Protein AF-A0A8T1FY80-F1 (afdb_monomer)

InterPro domains:
  IPR008278 4'-phosphopantetheinyl transferase domain [PF01648] (1-62)
  IPR037143 4'-phosphopantetheinyl transferase domain superfamily [G3DSA:3.90.470.20] (1-78)
  IPR037143 4'-phosphopantetheinyl transferase domain superfamily [SSF56214] (1-60)

Organism: NCBI:txid29920

Foldseek 3Di:
DVVVLVVLLVVLCVLCVPDDNLDPDDPPDSPQWDWDADPVRDIDIGGDDSSVVSSVVSVVPVPDDPDDDDDDDDDDDDD

Solvent-accessible surface area (backbone atoms only — not comparable to full-atom values): 5366 Å² total; per-residue (Å²): 115,66,69,61,56,54,50,51,53,48,53,53,48,67,63,35,79,85,58,72,85,87,63,93,54,101,78,56,80,67,74,48,57,42,78,47,73,43,98,86,70,50,79,44,74,48,65,35,75,66,64,37,53,50,47,53,63,34,62,66,63,71,78,72,78,82,83,82,78,82,89,74,93,83,79,92,85,85,135

Sequence (79 aa):
RWAAKEAVIKAISSSAPTEPNLWKGAGAPLREIEIFMTASGAPSVLLSGYPLQVQWLTSSKTMSLSRPLASIPTSNDKT

Mean predicted aligned error: 12.08 Å

Secondary structure (DSSP, 8-stat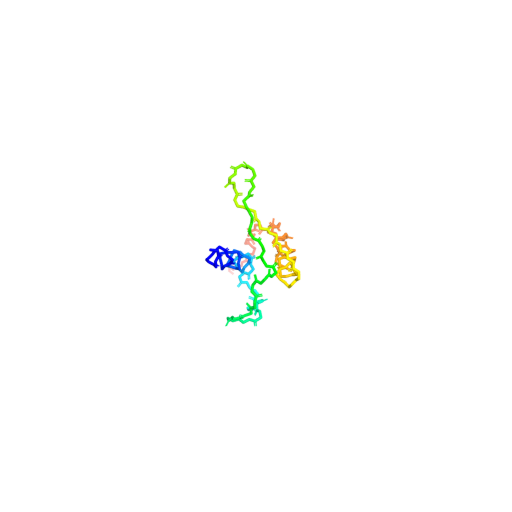e):
-HHHHHHHHHHHHHT-TTS---SS-TT--GGGEEEEE-TTS-EEEEE-HHHHHHHHHHHTTSS----------------

Structure (mmCIF, N/CA/C/O backbone):
data_AF-A0A8T1FY80-F1
#
_entry.id   AF-A0A8T1FY80-F1
#
loop_
_atom_site.group_PDB
_atom_site.id
_atom_site.type_symbol
_atom_site.label_atom_id
_atom_site.label_alt_id
_atom_site.label_comp_id
_atom_site.label_asym_id
_atom_site.label_entity_id
_atom_site.label_seq_id
_atom_site.pdbx_PDB_ins_code
_atom_site.Cartn_x
_atom_site.Cartn_y
_atom_site.Cartn_z
_atom_site.occupancy
_atom_site.B_iso_or_equiv
_atom_site.auth_seq_id
_atom_site.auth_comp_id
_atom_site.auth_asym_id
_atom_site.auth_atom_id
_atom_site.pdbx_PDB_model_num
ATOM 1 N N . ARG A 1 1 ? 12.957 -0.476 -2.424 1.00 69.62 1 ARG A N 1
ATOM 2 C CA . ARG A 1 1 ? 11.741 -1.320 -2.250 1.00 69.62 1 ARG A CA 1
ATOM 3 C C . ARG A 1 1 ? 10.912 -0.923 -1.022 1.00 69.62 1 ARG A C 1
ATOM 5 O O . ARG A 1 1 ? 9.704 -0.838 -1.162 1.00 69.62 1 ARG A O 1
ATOM 12 N N . TRP A 1 2 ? 11.526 -0.641 0.138 1.00 81.56 2 TRP A N 1
ATOM 13 C CA . TRP A 1 2 ? 10.820 -0.226 1.367 1.00 81.56 2 TRP A CA 1
ATOM 14 C C . TRP A 1 2 ? 9.932 1.019 1.191 1.00 81.56 2 TRP A C 1
ATOM 16 O O . TRP A 1 2 ? 8.735 0.951 1.431 1.00 81.56 2 TRP A O 1
ATOM 26 N N . ALA A 1 3 ? 10.486 2.110 0.647 1.00 85.31 3 ALA A N 1
ATOM 27 C CA . ALA A 1 3 ? 9.754 3.365 0.433 1.00 85.31 3 ALA A CA 1
ATOM 28 C C . ALA A 1 3 ? 8.471 3.209 -0.404 1.00 85.31 3 ALA A C 1
ATOM 30 O O . ALA A 1 3 ? 7.474 3.873 -0.152 1.00 85.31 3 ALA A O 1
ATOM 31 N N . ALA A 1 4 ? 8.475 2.300 -1.381 1.00 85.19 4 ALA A N 1
ATOM 32 C CA . ALA A 1 4 ? 7.310 2.067 -2.221 1.00 85.19 4 ALA A CA 1
ATOM 33 C C . ALA A 1 4 ? 6.176 1.368 -1.447 1.00 85.19 4 ALA A C 1
ATOM 35 O O . ALA A 1 4 ? 5.010 1.669 -1.676 1.00 85.19 4 ALA A O 1
ATOM 36 N N . LYS A 1 5 ? 6.498 0.497 -0.480 1.00 87.62 5 LYS A N 1
ATOM 37 C CA . LYS A 1 5 ? 5.486 -0.115 0.396 1.00 87.62 5 LYS A CA 1
ATOM 38 C C . LYS A 1 5 ? 4.890 0.913 1.361 1.00 87.62 5 LYS A C 1
ATOM 40 O O . LYS A 1 5 ? 3.676 0.972 1.507 1.00 87.62 5 LYS A O 1
ATOM 45 N N . GLU A 1 6 ? 5.727 1.779 1.929 1.00 86.81 6 GLU A N 1
ATOM 46 C CA . GLU A 1 6 ? 5.276 2.899 2.771 1.00 86.81 6 GLU A CA 1
ATOM 47 C C . GLU A 1 6 ? 4.356 3.868 2.009 1.00 86.81 6 GLU A C 1
ATOM 49 O O . GLU A 1 6 ? 3.369 4.363 2.554 1.00 86.81 6 GLU A O 1
ATOM 54 N N . ALA A 1 7 ? 4.637 4.119 0.726 1.00 87.25 7 ALA A N 1
ATOM 55 C CA . ALA A 1 7 ? 3.781 4.950 -0.118 1.00 87.25 7 ALA A CA 1
ATOM 56 C C . ALA A 1 7 ? 2.384 4.335 -0.321 1.00 87.25 7 ALA A C 1
ATOM 58 O O . ALA A 1 7 ? 1.391 5.058 -0.272 1.00 87.25 7 ALA A O 1
ATOM 59 N N . VAL A 1 8 ? 2.293 3.010 -0.483 1.00 85.94 8 VAL A N 1
ATOM 60 C CA . VAL A 1 8 ? 1.011 2.287 -0.585 1.00 85.94 8 VAL A CA 1
ATOM 61 C C . VAL A 1 8 ? 0.208 2.408 0.707 1.00 85.94 8 VAL A C 1
ATOM 63 O O . VAL A 1 8 ? -0.971 2.756 0.664 1.00 85.94 8 VAL A O 1
ATOM 66 N N . ILE A 1 9 ? 0.854 2.189 1.855 1.00 86.38 9 ILE A N 1
ATOM 67 C CA . ILE A 1 9 ? 0.242 2.357 3.182 1.00 86.38 9 ILE A CA 1
ATOM 68 C C . ILE A 1 9 ? -0.345 3.761 3.315 1.00 86.38 9 ILE A C 1
ATOM 70 O O . ILE A 1 9 ? -1.507 3.927 3.683 1.00 86.38 9 ILE A O 1
ATOM 74 N N . LYS A 1 10 ? 0.439 4.779 2.951 1.00 85.19 10 LYS A N 1
ATOM 75 C CA . LYS A 1 10 ? 0.019 6.179 3.017 1.00 85.19 10 LYS A CA 1
ATOM 76 C C . LYS A 1 10 ? -1.151 6.486 2.080 1.00 85.19 10 LYS A C 1
ATOM 78 O O . LYS A 1 10 ? -2.064 7.194 2.494 1.00 85.19 10 LYS A O 1
ATOM 83 N N . ALA A 1 11 ? -1.151 5.955 0.858 1.00 85.38 11 ALA A N 1
ATOM 84 C CA . ALA A 1 11 ? -2.242 6.152 -0.097 1.00 85.38 11 ALA A CA 1
ATOM 85 C C . ALA A 1 11 ? -3.562 5.545 0.408 1.00 85.38 11 ALA A C 1
ATOM 87 O O . ALA A 1 11 ? -4.599 6.205 0.368 1.00 85.38 11 ALA A O 1
ATOM 88 N N . ILE A 1 12 ? -3.511 4.326 0.953 1.00 83.81 12 ILE A N 1
ATOM 89 C CA . ILE A 1 12 ? -4.680 3.662 1.544 1.00 83.81 12 ILE A CA 1
ATOM 90 C C . ILE A 1 12 ? -5.169 4.444 2.769 1.00 83.81 12 ILE A C 1
ATOM 92 O O . ILE A 1 12 ? -6.351 4.766 2.846 1.00 83.81 12 ILE A O 1
AT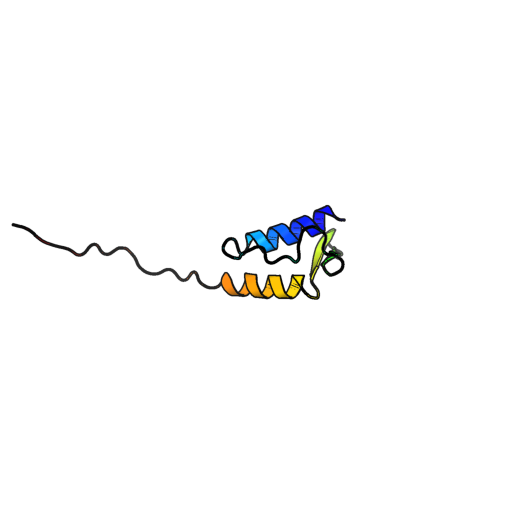OM 96 N N . SER A 1 13 ? -4.279 4.842 3.682 1.00 83.31 13 SER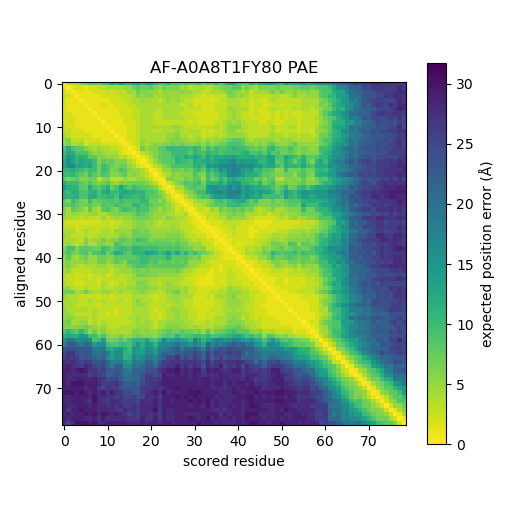 A N 1
ATOM 97 C CA . SER A 1 13 ? -4.655 5.666 4.842 1.00 83.31 13 SER A CA 1
ATOM 98 C C . SER A 1 13 ? -5.260 7.013 4.434 1.00 83.31 13 SER A C 1
ATOM 100 O O . SER A 1 13 ? -6.250 7.448 5.011 1.00 83.31 13 SER A O 1
ATOM 102 N N . SER A 1 14 ? -4.714 7.660 3.400 1.00 82.25 14 SER A N 1
ATOM 103 C CA . SER A 1 14 ? -5.244 8.923 2.873 1.00 82.25 14 SER A CA 1
ATOM 104 C C . SER A 1 14 ? -6.640 8.778 2.263 1.00 82.25 14 SER A C 1
ATOM 106 O O . SER A 1 14 ? -7.353 9.774 2.164 1.00 82.25 14 SER A O 1
ATOM 108 N N . SER A 1 15 ? -7.035 7.570 1.848 1.00 78.81 15 SER A N 1
ATOM 109 C CA . SER A 1 15 ? -8.382 7.295 1.334 1.00 78.81 15 SER A CA 1
ATOM 110 C C . SER A 1 15 ? -9.447 7.163 2.434 1.00 78.81 15 SER A C 1
ATOM 112 O O . SER A 1 15 ? -10.636 7.203 2.126 1.00 78.81 15 SER A O 1
ATOM 114 N N . ALA A 1 16 ? -9.042 7.050 3.706 1.00 74.00 16 ALA A N 1
ATOM 115 C CA . ALA A 1 16 ? -9.935 6.941 4.860 1.00 74.00 16 ALA A CA 1
ATOM 116 C C . ALA A 1 16 ? -9.455 7.818 6.036 1.00 74.00 16 ALA A C 1
ATOM 118 O O . ALA A 1 16 ? -9.033 7.299 7.069 1.00 74.00 16 ALA A O 1
ATOM 119 N N . PRO A 1 17 ? -9.535 9.157 5.911 1.00 71.06 17 PRO A N 1
ATOM 120 C CA . PRO A 1 17 ? -8.997 10.092 6.906 1.00 71.06 17 PRO A CA 1
ATOM 121 C C . PRO A 1 17 ? -9.738 10.075 8.252 1.00 71.06 17 PRO A C 1
ATOM 123 O O . PRO A 1 17 ? -9.237 10.616 9.232 1.00 71.06 17 PRO A O 1
ATOM 126 N N . THR A 1 18 ? -10.940 9.497 8.299 1.00 70.69 18 THR A N 1
ATOM 127 C CA . THR A 1 18 ? -11.795 9.418 9.492 1.00 70.69 18 THR A CA 1
ATOM 128 C C . THR A 1 18 ? -11.628 8.128 10.292 1.00 70.69 18 THR A C 1
ATOM 130 O O . THR A 1 18 ? -12.164 8.044 11.395 1.00 70.69 18 THR A O 1
ATOM 133 N N . GLU A 1 19 ? -10.905 7.131 9.776 1.00 67.31 19 GLU A N 1
ATOM 134 C CA . GLU A 1 19 ? -10.660 5.882 10.499 1.00 67.31 19 GLU A CA 1
ATOM 135 C C . GLU A 1 19 ? -9.422 6.007 11.406 1.00 67.31 19 GLU A C 1
ATOM 137 O O . GLU A 1 19 ? -8.397 6.554 10.982 1.00 67.31 19 GLU A O 1
ATOM 142 N N . PRO A 1 20 ? -9.471 5.494 12.652 1.00 68.56 20 PRO A N 1
ATOM 143 C CA . PRO A 1 20 ? -8.277 5.364 13.481 1.00 68.56 20 PRO A CA 1
ATOM 144 C C . PRO A 1 20 ? -7.254 4.456 12.786 1.00 68.56 20 PRO A C 1
ATOM 146 O O . PRO A 1 20 ? -7.608 3.680 11.905 1.00 68.56 20 PRO A O 1
ATOM 149 N N . ASN A 1 21 ? -5.978 4.553 13.181 1.00 71.50 21 ASN A N 1
ATOM 150 C CA . ASN A 1 21 ? -4.865 3.851 12.534 1.00 71.50 21 ASN A CA 1
ATOM 151 C C . ASN A 1 21 ? -5.193 2.365 12.263 1.00 71.50 21 ASN A C 1
ATOM 153 O O . ASN A 1 21 ? -5.146 1.535 13.168 1.00 71.50 21 ASN A O 1
ATOM 157 N N . LEU A 1 22 ? -5.515 2.052 11.001 1.00 75.06 22 LEU A N 1
ATOM 158 C CA . LEU A 1 22 ? -5.929 0.724 10.535 1.00 75.06 22 LEU A CA 1
ATOM 159 C C . LEU A 1 22 ? -4.749 -0.247 10.397 1.00 75.06 22 LEU A C 1
ATOM 161 O O . LEU A 1 22 ? -4.916 -1.344 9.880 1.00 75.06 22 LEU A O 1
ATOM 165 N N . TRP A 1 23 ? -3.538 0.150 10.791 1.00 80.56 23 TRP A N 1
ATOM 166 C CA . TRP A 1 23 ? -2.328 -0.643 10.613 1.00 80.56 23 TRP A CA 1
ATOM 167 C C . TRP A 1 23 ? -1.868 -1.247 11.937 1.00 80.56 23 TRP A C 1
ATOM 169 O O . TRP A 1 23 ? -1.937 -0.617 12.988 1.00 80.56 23 TRP A O 1
ATOM 179 N N . LYS A 1 24 ? -1.306 -2.462 11.882 1.00 72.19 24 LYS A N 1
ATOM 180 C CA . LYS A 1 24 ? -0.842 -3.239 13.052 1.00 72.19 24 LYS A CA 1
ATOM 181 C C . LYS A 1 24 ? 0.386 -2.652 13.788 1.00 72.19 24 LYS A C 1
ATOM 183 O O . LYS A 1 24 ? 1.006 -3.356 14.578 1.00 72.19 24 LYS A O 1
ATOM 188 N N . GLY A 1 25 ? 0.746 -1.388 13.546 1.00 73.12 25 GLY A N 1
ATOM 189 C CA . GLY A 1 25 ? 1.858 -0.677 14.192 1.00 73.12 25 GLY A CA 1
ATOM 190 C C . GLY A 1 25 ? 3.111 -0.490 13.321 1.00 73.12 25 GLY A C 1
ATOM 191 O O . GLY A 1 25 ? 3.301 -1.156 12.301 1.00 73.12 25 GLY A O 1
ATOM 192 N N . ALA A 1 26 ? 3.979 0.439 13.741 1.00 65.19 26 ALA A N 1
ATOM 193 C CA . ALA A 1 26 ? 5.240 0.781 13.079 1.00 65.19 26 ALA A CA 1
ATOM 194 C C . ALA A 1 26 ? 6.277 -0.340 13.283 1.00 65.19 26 ALA A C 1
ATOM 196 O O . ALA A 1 26 ? 7.024 -0.342 14.255 1.00 65.19 26 ALA A O 1
ATOM 197 N N . GLY A 1 27 ? 6.278 -1.340 12.403 1.00 65.44 27 GLY A N 1
ATOM 198 C CA . GLY A 1 27 ? 7.177 -2.499 12.499 1.00 65.44 27 GLY A CA 1
ATOM 199 C C . GLY A 1 27 ? 6.546 -3.825 12.084 1.00 65.44 27 GLY A C 1
ATOM 200 O O . GLY A 1 27 ? 7.247 -4.834 12.003 1.00 65.44 27 GLY A O 1
ATOM 201 N N . ALA A 1 28 ? 5.243 -3.841 11.783 1.00 72.19 28 ALA A N 1
ATOM 202 C CA . ALA A 1 28 ? 4.601 -5.020 11.221 1.00 72.19 28 ALA A CA 1
ATOM 203 C C . ALA A 1 28 ? 5.270 -5.417 9.885 1.00 72.19 28 ALA A C 1
ATOM 205 O O . ALA A 1 28 ? 5.563 -4.553 9.050 1.00 72.19 28 ALA A O 1
ATOM 206 N N . PRO A 1 29 ? 5.527 -6.714 9.648 1.00 72.00 29 PRO A N 1
ATOM 207 C CA . PRO A 1 29 ? 6.181 -7.160 8.429 1.00 72.00 29 PRO A CA 1
ATOM 208 C C . PRO A 1 29 ? 5.317 -6.855 7.198 1.00 72.00 29 PRO A C 1
ATOM 210 O O . PRO A 1 29 ? 4.263 -7.446 6.997 1.00 72.00 29 PRO A O 1
ATOM 213 N N . LEU A 1 30 ? 5.815 -5.999 6.302 1.00 80.88 30 LEU A N 1
ATOM 214 C CA . LEU A 1 30 ? 5.148 -5.633 5.042 1.00 80.88 30 LEU A CA 1
ATOM 215 C C . LEU A 1 30 ? 5.320 -6.696 3.948 1.00 80.88 30 LEU A C 1
ATOM 217 O O . LEU A 1 30 ? 5.474 -6.368 2.769 1.00 80.88 30 LEU A O 1
ATOM 221 N N . ARG A 1 31 ? 5.399 -7.976 4.323 1.00 83.12 31 ARG A N 1
ATOM 222 C CA . ARG A 1 31 ? 5.594 -9.082 3.369 1.00 83.12 31 ARG A CA 1
ATOM 223 C C . ARG A 1 31 ? 4.389 -9.229 2.445 1.00 83.12 31 ARG A C 1
ATOM 225 O O . ARG A 1 31 ? 4.576 -9.464 1.264 1.00 83.12 31 ARG A O 1
ATOM 232 N N . GLU A 1 32 ? 3.203 -8.960 2.977 1.00 85.44 32 GLU A N 1
ATOM 233 C CA . GLU A 1 32 ? 1.909 -9.084 2.300 1.00 85.44 32 GLU A CA 1
ATOM 234 C C . GLU A 1 32 ? 1.652 -8.010 1.218 1.00 85.44 32 GLU A C 1
ATOM 236 O O . GLU A 1 32 ? 0.681 -8.117 0.470 1.00 85.44 32 GLU A O 1
ATOM 241 N N . ILE A 1 33 ? 2.517 -6.987 1.123 1.00 87.88 33 ILE A N 1
ATOM 242 C CA . ILE A 1 33 ? 2.493 -5.954 0.074 1.00 87.88 33 ILE A CA 1
ATOM 243 C C . ILE A 1 33 ? 3.604 -6.259 -0.925 1.00 87.88 33 ILE A C 1
ATOM 245 O O . ILE A 1 33 ? 4.794 -6.051 -0.639 1.00 87.88 33 ILE A O 1
ATOM 249 N N . GLU A 1 34 ? 3.235 -6.714 -2.110 1.00 90.81 34 GLU A N 1
ATOM 250 C CA . GLU A 1 34 ? 4.175 -7.008 -3.182 1.00 90.81 34 GLU A CA 1
ATOM 251 C C . GLU A 1 34 ? 4.132 -5.928 -4.252 1.00 90.81 34 GLU A C 1
ATOM 253 O O . GLU A 1 34 ? 3.077 -5.435 -4.629 1.00 90.81 34 GLU A O 1
ATOM 258 N N . ILE A 1 35 ? 5.316 -5.542 -4.725 1.00 89.31 35 ILE A N 1
ATOM 259 C CA . ILE A 1 35 ? 5.484 -4.542 -5.776 1.00 89.31 35 ILE A CA 1
ATOM 260 C C . ILE A 1 35 ? 6.295 -5.197 -6.877 1.00 89.31 35 ILE A C 1
ATOM 262 O O . ILE A 1 35 ? 7.397 -5.693 -6.605 1.00 89.31 35 ILE A O 1
ATOM 266 N N . PHE A 1 36 ? 5.743 -5.191 -8.082 1.00 89.06 36 PHE A N 1
ATOM 267 C CA . PHE A 1 36 ? 6.342 -5.758 -9.281 1.00 89.06 36 PHE A CA 1
ATOM 268 C C . PHE A 1 36 ? 6.244 -4.758 -10.429 1.00 89.06 36 PHE A C 1
ATOM 270 O O . PHE A 1 36 ? 5.355 -3.909 -10.471 1.00 89.06 36 PHE A O 1
ATOM 277 N N . MET A 1 37 ? 7.196 -4.840 -11.349 1.00 90.19 37 MET A N 1
ATOM 278 C CA . MET A 1 37 ? 7.194 -4.022 -12.554 1.00 90.19 37 MET A CA 1
ATOM 279 C C . MET A 1 37 ? 6.408 -4.757 -13.629 1.00 90.19 37 MET A C 1
ATOM 281 O O . MET A 1 37 ? 6.621 -5.948 -13.853 1.00 90.19 37 MET A O 1
ATOM 285 N N . THR A 1 38 ? 5.488 -4.056 -14.276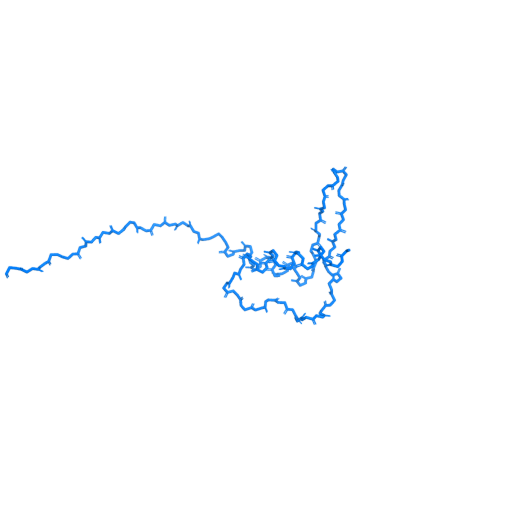 1.00 88.19 38 THR A N 1
ATOM 286 C CA . THR A 1 38 ? 4.760 -4.593 -15.429 1.00 88.19 38 THR A CA 1
ATOM 287 C C . THR A 1 38 ? 5.572 -4.415 -16.709 1.00 88.19 38 THR A C 1
ATOM 289 O O . THR A 1 38 ? 6.538 -3.652 -16.743 1.00 88.19 38 THR A O 1
ATOM 292 N N . ALA A 1 39 ? 5.165 -5.093 -17.786 1.00 88.06 39 ALA A N 1
ATOM 293 C CA . ALA A 1 39 ? 5.826 -5.005 -19.091 1.00 88.06 39 ALA A CA 1
ATOM 294 C C . ALA A 1 39 ? 5.843 -3.580 -19.682 1.00 88.06 39 ALA A C 1
ATOM 296 O O . ALA A 1 39 ? 6.702 -3.273 -20.500 1.00 88.06 39 ALA A O 1
ATOM 297 N N . SER A 1 40 ? 4.935 -2.696 -19.247 1.00 91.25 40 SER A N 1
ATOM 298 C CA . SER A 1 40 ? 4.924 -1.279 -19.635 1.00 91.25 40 SER A CA 1
ATOM 299 C C . SER A 1 40 ? 5.927 -0.418 -18.858 1.00 91.25 40 SER A C 1
ATOM 301 O O . SER A 1 40 ? 6.047 0.775 -19.123 1.00 91.25 40 SER A O 1
ATOM 303 N N . GLY A 1 41 ? 6.618 -0.987 -17.867 1.00 87.25 41 GLY A N 1
ATOM 304 C CA . GLY A 1 41 ? 7.482 -0.247 -16.950 1.00 87.25 41 GLY A CA 1
ATOM 305 C C . GLY A 1 41 ? 6.732 0.440 -15.805 1.00 87.25 41 GLY A C 1
ATOM 306 O O . GLY A 1 41 ? 7.371 1.038 -14.943 1.00 87.25 41 GLY A O 1
ATOM 307 N N . ALA A 1 42 ? 5.400 0.338 -15.737 1.00 89.19 42 ALA A N 1
ATOM 308 C CA . ALA A 1 42 ? 4.638 0.857 -14.605 1.00 89.19 42 ALA A CA 1
ATOM 309 C C . ALA A 1 42 ? 4.712 -0.099 -13.394 1.00 89.19 42 ALA A C 1
ATOM 311 O O . ALA A 1 42 ? 4.594 -1.321 -13.569 1.00 89.19 42 ALA A O 1
ATOM 312 N N . PRO A 1 43 ? 4.869 0.417 -12.161 1.00 87.62 43 PRO A N 1
ATOM 313 C CA . PRO A 1 43 ? 4.808 -0.403 -10.958 1.00 87.62 43 PRO A CA 1
ATOM 314 C C . PRO A 1 43 ? 3.365 -0.843 -10.680 1.00 87.62 43 PRO A C 1
ATOM 316 O O . PRO A 1 43 ? 2.433 -0.046 -10.747 1.00 87.62 43 PRO A O 1
ATOM 319 N N . SER A 1 44 ? 3.186 -2.111 -10.332 1.00 88.75 44 SER A N 1
ATOM 320 C CA . SER A 1 44 ? 1.923 -2.680 -9.862 1.00 88.75 44 SER A CA 1
ATOM 321 C C . SER A 1 44 ? 2.077 -3.224 -8.453 1.00 88.75 44 SER A C 1
ATOM 323 O O . SER A 1 44 ? 3.162 -3.648 -8.044 1.00 88.75 44 SER A O 1
ATOM 325 N N . VAL A 1 45 ? 0.979 -3.171 -7.704 1.00 90.69 45 VAL A N 1
ATOM 326 C CA . VAL A 1 45 ? 0.928 -3.550 -6.295 1.00 90.69 45 VAL A CA 1
ATOM 327 C C . VAL A 1 45 ? -0.058 -4.696 -6.138 1.00 90.69 45 VAL A C 1
ATOM 329 O O . VAL A 1 45 ? -1.214 -4.571 -6.533 1.00 90.69 45 VAL A O 1
ATOM 332 N N . LEU A 1 46 ? 0.395 -5.793 -5.540 1.00 90.75 46 LEU A N 1
ATOM 333 C CA . LEU A 1 46 ? -0.459 -6.890 -5.103 1.00 90.75 46 LEU A CA 1
ATOM 334 C C . LEU A 1 46 ? -0.563 -6.836 -3.581 1.00 90.75 46 LEU A C 1
ATOM 336 O O . LEU A 1 46 ? 0.447 -6.844 -2.873 1.00 90.75 46 LEU A O 1
ATOM 340 N N . LEU A 1 47 ? -1.798 -6.761 -3.094 1.00 89.62 47 LEU A N 1
ATOM 341 C CA . LEU A 1 47 ? -2.113 -6.826 -1.675 1.00 89.62 47 LEU A CA 1
ATOM 342 C C . LEU A 1 47 ? -2.655 -8.210 -1.348 1.00 89.62 47 LEU A C 1
ATOM 344 O O . LEU A 1 47 ? -3.525 -8.736 -2.039 1.00 89.62 47 LEU A O 1
ATOM 348 N N . SER A 1 48 ? -2.153 -8.776 -0.263 1.00 88.75 48 SER A N 1
ATOM 349 C CA . SER A 1 48 ? -2.633 -10.025 0.319 1.00 88.75 48 SER A CA 1
ATOM 350 C C . SER A 1 48 ? -2.931 -9.810 1.802 1.00 88.75 48 SER A C 1
ATOM 352 O O . SER A 1 48 ? -2.603 -8.755 2.342 1.00 88.75 48 SER A O 1
ATOM 35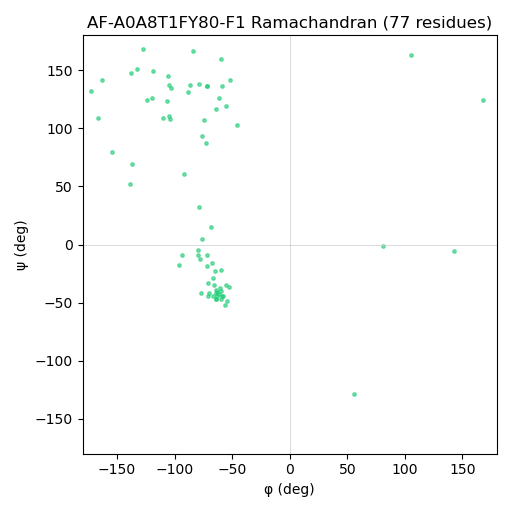4 N N . GLY A 1 49 ? -3.598 -10.766 2.452 1.00 88.69 49 GLY A N 1
ATOM 355 C CA . GLY A 1 49 ? -3.790 -10.757 3.905 1.00 88.69 49 GLY A CA 1
ATOM 356 C C . GLY A 1 49 ? -4.457 -9.489 4.453 1.00 88.69 49 GLY A C 1
ATOM 357 O O . GLY A 1 49 ? -5.531 -9.084 4.003 1.00 88.69 49 GLY A O 1
ATOM 358 N N . TYR A 1 50 ? -3.830 -8.880 5.456 1.00 87.12 50 TYR A N 1
ATOM 359 C CA . TYR A 1 50 ? -4.385 -7.746 6.194 1.00 87.12 50 TYR A CA 1
ATOM 360 C C . TYR A 1 50 ? -4.434 -6.434 5.383 1.00 87.12 50 TYR A C 1
ATOM 362 O O . TYR A 1 50 ? -5.485 -5.794 5.389 1.00 87.12 50 TYR A O 1
ATOM 370 N N . PRO A 1 51 ? -3.392 -6.031 4.623 1.00 86.25 51 PRO A N 1
ATOM 371 C CA . PRO A 1 51 ? -3.471 -4.875 3.724 1.00 86.25 51 PRO A CA 1
ATOM 372 C C . PRO A 1 51 ? -4.648 -4.920 2.741 1.00 86.25 51 PRO A C 1
ATOM 374 O O . PRO A 1 51 ? -5.256 -3.886 2.468 1.00 86.25 51 PRO A O 1
ATOM 377 N N . LEU A 1 52 ? -4.992 -6.109 2.234 1.00 87.19 52 LEU A N 1
ATOM 378 C CA . LEU A 1 52 ? -6.145 -6.283 1.351 1.00 87.19 52 LEU A CA 1
ATOM 379 C C . LEU A 1 52 ? -7.459 -6.008 2.099 1.00 87.19 52 LEU A C 1
ATOM 381 O O . LEU A 1 52 ? -8.308 -5.280 1.594 1.00 87.19 52 LEU A O 1
ATOM 385 N N . GLN A 1 53 ? -7.614 -6.528 3.322 1.00 86.19 53 GLN A N 1
ATOM 386 C CA . GLN A 1 53 ? -8.787 -6.256 4.168 1.00 86.19 53 GLN A CA 1
ATOM 387 C C . GLN A 1 53 ? -8.949 -4.758 4.447 1.00 86.19 53 GLN A C 1
ATOM 389 O O . GLN A 1 53 ? -10.050 -4.229 4.316 1.00 86.19 53 GLN A O 1
ATOM 394 N N . VAL A 1 54 ? -7.852 -4.067 4.773 1.00 83.44 54 VAL A N 1
ATOM 395 C CA . VAL A 1 54 ? -7.855 -2.614 4.991 1.00 83.44 54 VAL A CA 1
ATOM 396 C C . VAL A 1 54 ? -8.316 -1.882 3.730 1.00 83.44 54 VAL A C 1
ATOM 398 O O . VAL A 1 54 ? -9.207 -1.045 3.823 1.00 83.44 54 VAL A O 1
ATOM 401 N N . GLN A 1 55 ? -7.789 -2.233 2.551 1.00 83.75 55 GLN A N 1
ATOM 402 C CA . GLN A 1 55 ? -8.229 -1.631 1.287 1.00 83.75 55 GLN A CA 1
ATOM 403 C C . GLN A 1 55 ? -9.731 -1.833 1.039 1.00 83.75 55 GLN A C 1
ATOM 405 O O . GLN A 1 55 ? -10.415 -0.886 0.661 1.00 83.75 55 GLN A O 1
ATOM 410 N N . TRP A 1 56 ? -10.272 -3.032 1.270 1.00 83.88 56 TRP A N 1
ATOM 411 C CA . TRP A 1 56 ? -11.712 -3.275 1.114 1.00 83.88 56 TRP A CA 1
ATOM 412 C C . TRP A 1 56 ? -12.549 -2.409 2.058 1.00 83.88 56 TRP A C 1
ATOM 414 O O . TRP A 1 56 ? -13.551 -1.826 1.635 1.00 83.88 56 TRP A O 1
ATOM 424 N N . LEU A 1 57 ? -12.125 -2.282 3.318 1.00 80.44 57 LEU A N 1
ATOM 425 C CA . LEU A 1 57 ? -12.804 -1.445 4.309 1.00 80.44 57 LEU A CA 1
ATOM 426 C C . LEU A 1 57 ? -12.792 0.038 3.909 1.00 80.44 57 LEU A C 1
ATOM 428 O O . LEU A 1 57 ? -13.816 0.709 4.040 1.00 80.44 57 LEU A O 1
ATOM 432 N N . THR A 1 58 ? -11.676 0.549 3.376 1.00 75.31 58 THR A N 1
ATOM 433 C CA . THR A 1 58 ? -11.572 1.957 2.964 1.00 75.31 58 THR A CA 1
ATOM 434 C C . THR A 1 58 ? -12.272 2.238 1.631 1.00 75.31 58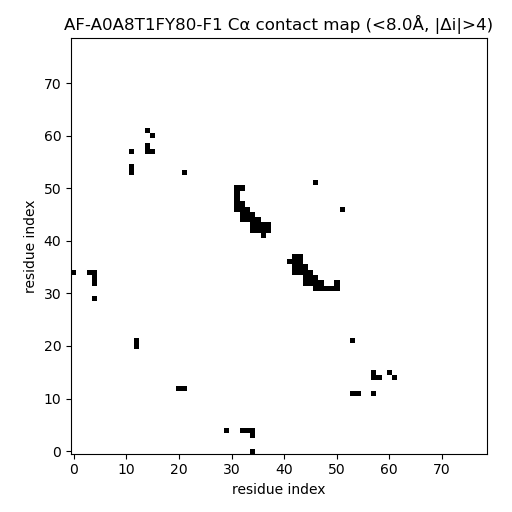 THR A C 1
ATOM 436 O O . THR A 1 58 ? -12.994 3.231 1.508 1.00 75.31 58 THR A O 1
ATOM 439 N N . SER A 1 59 ? -12.144 1.353 0.638 1.00 72.44 59 SER A N 1
ATOM 440 C CA . SER A 1 59 ? -12.771 1.511 -0.684 1.00 72.44 59 SER A CA 1
ATOM 441 C C . SER A 1 59 ? -14.299 1.439 -0.647 1.00 72.44 59 SER A C 1
ATOM 443 O O . SER A 1 59 ? -14.958 2.094 -1.451 1.00 72.44 59 SER A O 1
ATOM 445 N N . SER A 1 60 ? -14.886 0.714 0.306 1.00 57.44 60 SER A N 1
ATOM 446 C CA . SER A 1 60 ? -16.349 0.610 0.438 1.00 57.44 60 SER A CA 1
ATOM 447 C C . SER A 1 60 ? -17.006 1.899 0.949 1.00 57.44 60 SER A C 1
ATOM 449 O O . SER A 1 60 ? -18.207 2.092 0.783 1.00 57.44 60 SER A O 1
ATOM 451 N N . LYS A 1 61 ? -16.231 2.802 1.563 1.00 56.62 61 LYS A N 1
ATOM 452 C CA . LYS A 1 61 ? -16.750 3.996 2.250 1.00 56.62 61 LYS A CA 1
ATOM 453 C C . LYS A 1 61 ? -16.719 5.263 1.387 1.00 56.62 61 LYS A C 1
ATOM 455 O O . LYS A 1 61 ? -17.452 6.206 1.664 1.00 56.62 61 LYS A O 1
ATOM 460 N N . THR A 1 62 ? -15.932 5.270 0.307 1.00 49.50 62 THR A N 1
ATOM 461 C CA . THR A 1 62 ? -15.844 6.401 -0.641 1.00 49.50 62 THR A CA 1
ATOM 462 C C . THR A 1 62 ? -17.010 6.456 -1.652 1.00 49.50 62 THR A C 1
ATOM 464 O O . THR A 1 62 ? -17.230 7.474 -2.303 1.00 49.50 62 THR A O 1
ATOM 467 N N . MET A 1 63 ? -17.867 5.428 -1.718 1.00 40.75 63 MET A N 1
ATOM 468 C CA . MET A 1 63 ? -19.145 5.476 -2.453 1.00 40.75 63 MET A CA 1
ATOM 469 C C . MET A 1 63 ? -20.310 5.929 -1.558 1.00 40.75 63 MET A C 1
ATOM 471 O O . MET A 1 63 ? -21.284 5.214 -1.340 1.00 40.75 63 MET A O 1
ATOM 475 N N . SER A 1 64 ? -20.231 7.138 -1.017 1.00 51.75 64 SER A N 1
ATOM 476 C CA . SER A 1 64 ? -21.417 7.891 -0.589 1.00 51.75 64 SER A CA 1
ATOM 477 C C . SER A 1 64 ? -21.093 9.375 -0.618 1.00 51.75 64 SER A C 1
ATOM 479 O O . SER A 1 64 ? -20.803 9.997 0.398 1.00 51.75 64 SER A O 1
ATOM 481 N N . LEU A 1 65 ? -21.131 9.954 -1.818 1.00 45.12 65 LEU A N 1
ATOM 482 C CA . LEU A 1 65 ? -21.275 11.398 -1.976 1.00 45.12 65 LEU A CA 1
ATOM 483 C C . LEU A 1 65 ? -22.236 11.731 -3.122 1.00 45.12 65 LEU A C 1
ATOM 485 O O . LEU A 1 65 ? -21.938 12.525 -4.009 1.00 45.12 65 LEU A O 1
ATOM 489 N N . SER A 1 66 ? -23.431 11.148 -3.087 1.00 45.47 66 SER A N 1
ATOM 490 C CA . SER A 1 66 ? -24.600 11.781 -3.692 1.00 45.47 66 SER A CA 1
ATOM 491 C C . SER A 1 66 ? -25.057 12.899 -2.753 1.00 45.47 66 SER A C 1
ATOM 493 O O . SER A 1 66 ? -25.796 12.665 -1.799 1.00 45.47 66 SER A O 1
ATOM 495 N N . ARG A 1 67 ? -24.570 14.120 -3.001 1.00 59.25 67 ARG A N 1
ATOM 496 C CA . ARG A 1 67 ? -25.179 15.347 -2.468 1.00 59.25 67 ARG A CA 1
ATOM 497 C C . ARG A 1 67 ? -26.612 15.443 -3.013 1.00 59.25 67 ARG A C 1
ATOM 499 O O . ARG A 1 67 ? -26.788 15.395 -4.228 1.00 59.25 67 ARG A O 1
ATOM 506 N N . PRO A 1 68 ? -27.620 15.585 -2.146 1.00 50.09 68 PRO A N 1
ATOM 507 C CA . PRO A 1 68 ? -28.442 16.799 -2.200 1.00 50.09 68 PRO A CA 1
ATOM 508 C C . PRO A 1 68 ? -28.716 17.302 -0.767 1.00 50.09 68 PRO A C 1
ATOM 510 O O . PRO A 1 68 ? -28.730 16.529 0.178 1.00 50.09 68 PRO A O 1
ATOM 513 N N . LEU A 1 69 ? -28.850 18.592 -0.486 1.00 40.91 69 LEU A N 1
ATOM 514 C CA . LEU A 1 69 ? -29.892 19.477 -0.985 1.00 40.91 69 LEU A CA 1
ATOM 515 C C . LEU A 1 69 ? -29.437 20.927 -0.772 1.00 40.91 69 LEU A C 1
ATOM 517 O O . LEU A 1 69 ? -28.813 21.257 0.236 1.00 40.91 69 LEU A O 1
ATOM 521 N N . ALA A 1 70 ? -29.746 21.769 -1.753 1.00 51.84 70 ALA A N 1
ATOM 522 C CA . ALA A 1 70 ? -29.575 23.209 -1.696 1.00 51.84 70 ALA A CA 1
ATOM 523 C C . ALA A 1 70 ? -30.228 23.809 -0.439 1.00 51.84 70 ALA A C 1
ATOM 525 O O . ALA A 1 70 ? -31.321 23.409 -0.041 1.00 51.84 70 ALA A O 1
ATOM 526 N N . SER A 1 71 ? -29.563 24.798 0.153 1.00 49.53 71 SER A N 1
ATOM 527 C CA . SER A 1 71 ? -30.116 25.638 1.210 1.00 49.53 71 SER A CA 1
ATOM 528 C C . SER A 1 71 ? -31.426 26.283 0.753 1.00 49.53 71 SER A C 1
ATOM 530 O O . SER A 1 71 ? -31.422 27.082 -0.181 1.00 49.53 71 SER A O 1
ATOM 532 N N . ILE A 1 72 ? -32.528 25.991 1.441 1.00 58.31 72 ILE A N 1
ATOM 533 C CA . ILE A 1 72 ? -33.727 26.832 1.411 1.00 58.31 72 ILE A CA 1
ATOM 534 C C . ILE A 1 72 ? -33.754 27.585 2.745 1.00 58.31 72 ILE A C 1
ATOM 536 O O . ILE A 1 72 ? -33.965 26.951 3.780 1.00 58.31 72 ILE A O 1
ATOM 540 N N . PRO A 1 73 ? -33.529 28.909 2.783 1.00 52.19 73 PRO A N 1
ATOM 541 C CA . PRO A 1 73 ? -33.853 29.676 3.971 1.00 52.19 73 PRO A CA 1
ATOM 542 C C . PRO A 1 73 ? -35.376 29.836 4.042 1.00 52.19 73 PRO A C 1
ATOM 544 O O . PRO A 1 73 ? -35.968 30.603 3.289 1.00 52.19 73 PRO A O 1
ATOM 547 N N . THR A 1 74 ? -36.017 29.118 4.961 1.00 61.41 74 THR A N 1
ATOM 548 C CA . THR A 1 74 ? -37.348 29.482 5.454 1.00 61.41 74 THR A CA 1
ATOM 549 C C . THR A 1 74 ? -37.218 29.952 6.894 1.00 61.41 74 THR A C 1
ATOM 551 O O . THR A 1 74 ? -36.993 29.132 7.778 1.00 61.41 74 THR A O 1
ATOM 554 N N . SER A 1 75 ? -37.390 31.249 7.137 1.00 52.50 75 SER A N 1
ATOM 555 C CA . SER A 1 75 ? -38.229 31.709 8.248 1.00 52.50 75 SER A CA 1
ATOM 556 C C . SER A 1 75 ? -38.520 33.196 8.091 1.00 52.50 75 SER A C 1
ATOM 558 O O . SER A 1 75 ? -37.651 34.042 8.279 1.00 52.50 75 SER A O 1
ATOM 560 N N . ASN A 1 76 ? -39.773 33.480 7.754 1.00 62.28 76 ASN A N 1
ATOM 561 C CA . ASN A 1 76 ? -40.420 34.760 7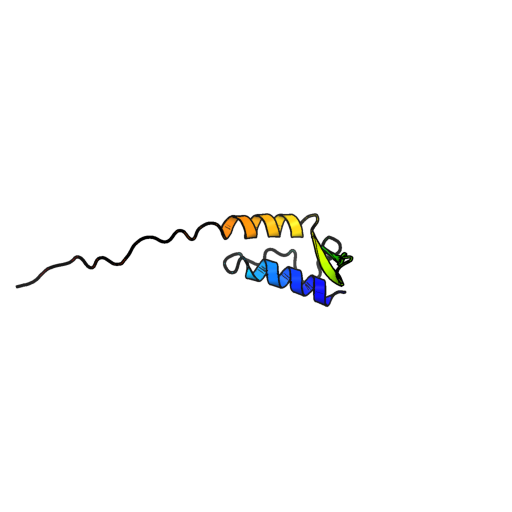.995 1.00 62.28 76 ASN A CA 1
ATOM 562 C C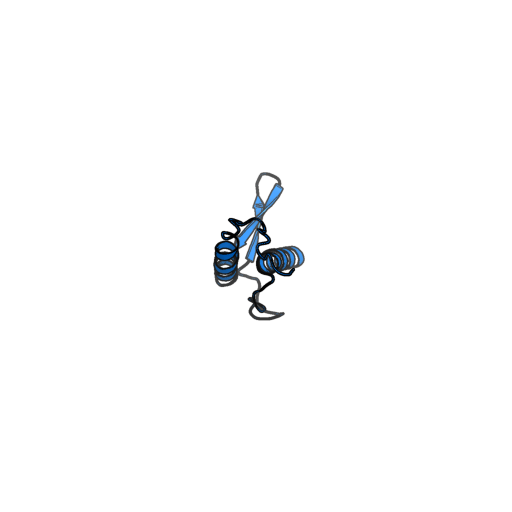 . ASN A 1 76 ? -40.685 34.898 9.504 1.00 62.28 76 ASN A C 1
ATOM 564 O O . ASN A 1 76 ? -41.116 33.914 10.098 1.00 62.28 76 ASN A O 1
ATOM 568 N N . ASP A 1 77 ? -40.417 36.074 10.078 1.00 54.53 77 ASP A N 1
ATOM 569 C CA . ASP A 1 77 ? -41.160 36.800 11.138 1.00 54.53 77 ASP A CA 1
ATOM 570 C C . ASP A 1 77 ? -40.223 37.938 11.608 1.00 54.53 77 ASP A C 1
ATOM 572 O O . ASP A 1 77 ? -39.056 37.687 11.905 1.00 54.53 77 ASP A O 1
ATOM 576 N N . LYS A 1 78 ? -40.589 39.223 11.604 1.00 49.44 78 LYS A N 1
ATOM 577 C CA . LYS A 1 78 ? -41.552 39.806 12.541 1.00 49.44 78 LYS A CA 1
ATOM 578 C C . LYS A 1 78 ? -41.862 41.255 12.140 1.00 49.44 78 LYS A C 1
ATOM 580 O O . LYS A 1 78 ? -40.932 42.022 11.884 1.00 49.44 78 LYS A O 1
ATOM 585 N N . THR A 1 79 ? -43.148 41.602 12.090 1.00 53.28 79 THR A N 1
ATOM 586 C CA . THR A 1 79 ? -43.631 42.998 12.159 1.00 53.28 79 THR A CA 1
ATOM 587 C C . THR A 1 79 ? -44.035 43.287 13.597 1.00 53.28 79 THR A C 1
ATOM 589 O O . THR A 1 79 ? -44.474 42.324 14.268 1.00 53.28 79 THR A O 1
#

Nearest PDB structures (foldseek):
  3ne9-assembly3_C  TM=8.080E-01  e=2.215E-02  Corynebacterium ammoniagenes
  3nfd-assembly1_A  TM=8.136E-01  e=8.099E-02  Corynebacterium ammoniagenes
  3nfd-assembly2_D  TM=8.046E-01  e=8.099E-02  Corynebacterium ammoniagenes
  3ne9-assembly2_B  TM=7.683E-01  e=6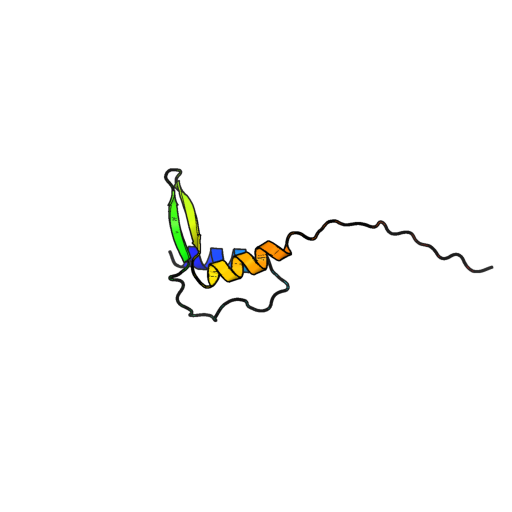.668E-02  Corynebacterium ammoniagenes
  6skl-assembly1_X  TM=2.254E-01  e=7.575E+00  Saccharomyces cerevisiae S288C

pLDDT: mean 74.52, std 14.85, range [40.75, 91.25]

Radius of gyration: 20.48 Å; Cα contacts (8 Å, |Δi|>4): 43; chains: 1; bounding box: 55×54×34 Å